Protein AF-A0A3P7PWC6-F1 (afdb_monomer_lite)

Structure (mmCIF, N/CA/C/O backbone):
data_AF-A0A3P7PWC6-F1
#
_entry.id   AF-A0A3P7PWC6-F1
#
loop_
_atom_site.group_PDB
_atom_site.id
_atom_site.type_symbol
_atom_site.label_atom_id
_atom_site.label_alt_id
_atom_site.label_comp_id
_atom_site.label_asym_id
_atom_site.label_entity_id
_atom_site.label_seq_id
_atom_site.pdbx_PDB_ins_code
_atom_site.Cartn_x
_atom_site.Cartn_y
_atom_site.Cartn_z
_atom_site.occupancy
_atom_site.B_iso_or_equiv
_atom_site.auth_seq_id
_atom_site.auth_comp_id
_atom_site.auth_asym_id
_atom_site.auth_atom_id
_atom_site.pdbx_PDB_model_num
ATOM 1 N N . MET A 1 1 ? -21.291 -8.156 -34.860 1.00 38.66 1 MET A N 1
ATOM 2 C CA . MET A 1 1 ? -20.094 -7.471 -34.325 1.00 38.66 1 MET A CA 1
ATOM 3 C C . MET A 1 1 ? -20.276 -7.331 -32.818 1.00 38.66 1 MET A C 1
ATOM 5 O O . MET A 1 1 ? -21.020 -6.460 -32.395 1.00 38.66 1 MET A O 1
ATOM 9 N N . GLY A 1 2 ? -19.742 -8.260 -32.019 1.00 39.84 2 GLY A N 1
ATOM 10 C CA . GLY A 1 2 ? -19.948 -8.272 -30.563 1.00 39.84 2 GLY A CA 1
ATOM 11 C C . GLY A 1 2 ? -18.970 -7.339 -29.850 1.00 39.84 2 GLY A C 1
ATOM 12 O O . GLY A 1 2 ? -17.762 -7.464 -30.039 1.00 39.84 2 GLY A O 1
ATOM 13 N N . GLN A 1 3 ? -19.484 -6.404 -29.050 1.00 43.25 3 GLN A N 1
ATOM 14 C CA . GLN A 1 3 ? -18.682 -5.591 -28.136 1.00 43.25 3 GLN A CA 1
ATOM 15 C C . GLN A 1 3 ? -18.112 -6.491 -27.033 1.00 43.25 3 GLN A C 1
ATOM 17 O O . GLN A 1 3 ? -18.851 -7.035 -26.215 1.00 43.25 3 GLN A O 1
ATOM 22 N N . LEU A 1 4 ? -16.787 -6.639 -27.008 1.00 47.72 4 LEU A N 1
ATOM 23 C CA . LEU A 1 4 ? -16.071 -7.187 -25.861 1.00 47.72 4 LEU A CA 1
ATOM 24 C C . LEU A 1 4 ? -16.224 -6.197 -24.702 1.00 47.72 4 LEU A C 1
ATOM 26 O O . LEU A 1 4 ? -15.576 -5.151 -24.668 1.00 47.72 4 LEU A O 1
ATOM 30 N N . GLY A 1 5 ? -17.118 -6.516 -23.768 1.00 44.94 5 GLY A N 1
ATOM 31 C CA . GLY A 1 5 ? -17.190 -5.838 -22.485 1.00 44.94 5 GLY A CA 1
ATOM 32 C C . GLY A 1 5 ? -15.901 -6.115 -21.725 1.00 44.94 5 GLY A C 1
ATOM 33 O O . GLY A 1 5 ? -15.735 -7.192 -21.158 1.00 44.94 5 GLY A O 1
ATOM 34 N N . PHE A 1 6 ? -14.976 -5.156 -21.711 1.00 42.66 6 PHE A N 1
ATOM 35 C CA . PHE A 1 6 ? -13.916 -5.154 -20.715 1.00 42.66 6 PHE A CA 1
ATOM 36 C C . PHE A 1 6 ? -14.608 -5.014 -19.366 1.00 42.66 6 PHE A C 1
ATOM 38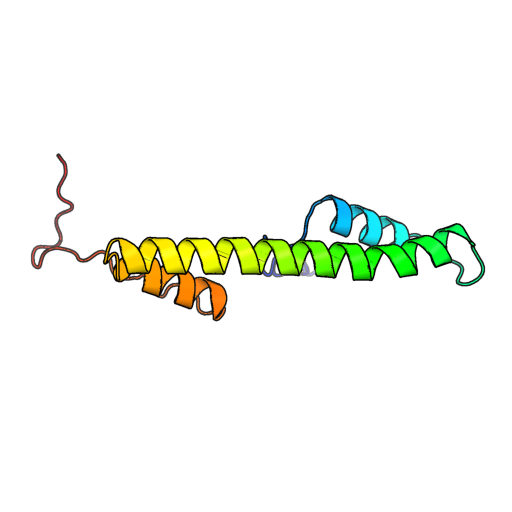 O O . PHE A 1 6 ? -15.005 -3.918 -18.973 1.00 42.66 6 PHE A O 1
ATOM 45 N N . THR A 1 7 ? -14.812 -6.132 -18.673 1.00 42.88 7 THR A N 1
ATOM 46 C CA . THR A 1 7 ? -15.201 -6.111 -17.271 1.00 42.88 7 THR A CA 1
ATOM 47 C C . THR A 1 7 ? -14.119 -5.321 -16.556 1.00 42.88 7 THR A C 1
ATOM 49 O O 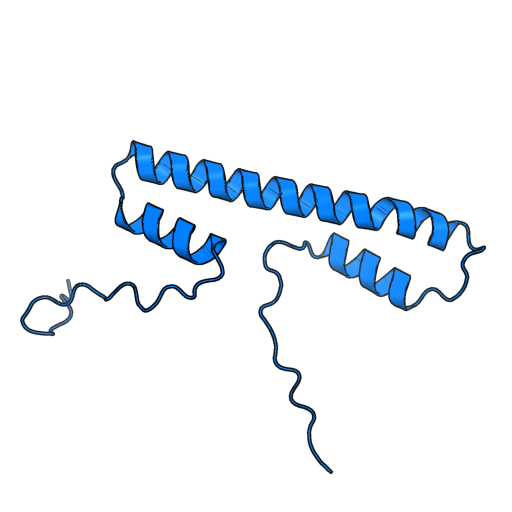. THR A 1 7 ? -13.004 -5.811 -16.371 1.00 42.88 7 THR A O 1
ATOM 52 N N . GLN A 1 8 ? -14.432 -4.067 -16.236 1.00 43.50 8 GLN A N 1
ATOM 53 C CA . GLN A 1 8 ? -13.608 -3.150 -15.471 1.00 43.50 8 GLN A CA 1
ATOM 54 C C . GLN A 1 8 ? -13.550 -3.692 -14.044 1.00 43.50 8 GLN A C 1
ATOM 56 O O . GLN A 1 8 ? -14.202 -3.188 -13.133 1.00 43.50 8 GLN A O 1
ATOM 61 N N . TRP A 1 9 ? -12.808 -4.785 -13.859 1.00 41.41 9 TRP A N 1
ATOM 62 C CA . TRP A 1 9 ? -12.369 -5.231 -12.553 1.00 41.41 9 TRP A CA 1
ATOM 63 C C . TRP A 1 9 ? -11.580 -4.067 -11.992 1.00 41.41 9 TRP A C 1
ATOM 65 O O . TRP A 1 9 ? -10.495 -3.769 -12.484 1.00 41.41 9 TRP A O 1
ATOM 75 N N . ARG A 1 10 ? -12.260 -3.341 -11.095 1.00 53.44 10 ARG A N 1
ATOM 76 C CA . ARG A 1 10 ? -11.783 -2.315 -10.173 1.00 53.44 10 ARG A CA 1
ATOM 77 C C . ARG A 1 10 ? -10.365 -1.880 -10.495 1.00 53.44 10 ARG A C 1
ATOM 79 O O . ARG A 1 10 ? -9.429 -2.649 -10.280 1.00 53.44 10 ARG A O 1
ATOM 86 N N . ARG A 1 11 ? -10.207 -0.638 -10.969 1.00 49.88 11 ARG A N 1
ATOM 87 C CA . ARG A 1 11 ? -8.899 0.027 -10.924 1.00 49.88 11 ARG A CA 1
ATOM 88 C C . ARG A 1 11 ? -8.255 -0.357 -9.594 1.00 49.88 11 ARG A C 1
ATOM 90 O O . ARG A 1 11 ? -8.898 -0.252 -8.555 1.00 49.88 11 ARG A O 1
ATOM 97 N N . ASN A 1 12 ? -7.069 -0.952 -9.653 1.00 59.94 12 ASN A N 1
ATOM 98 C CA . ASN A 1 12 ? -6.341 -1.298 -8.447 1.00 59.94 12 ASN A CA 1
ATOM 99 C C . ASN A 1 12 ? -6.030 0.030 -7.756 1.00 59.94 12 ASN A C 1
ATOM 101 O O . ASN A 1 12 ? -5.056 0.680 -8.120 1.00 59.94 12 ASN A O 1
ATOM 105 N N . ASP A 1 13 ? -6.881 0.445 -6.816 1.00 69.81 13 ASP A N 1
ATOM 106 C CA . ASP A 1 13 ? -6.817 1.763 -6.164 1.00 69.81 13 ASP A CA 1
ATOM 107 C C . ASP A 1 13 ? -5.501 1.969 -5.395 1.00 69.81 13 ASP A C 1
ATOM 109 O O . ASP A 1 13 ? -5.170 3.077 -4.988 1.00 69.81 13 ASP A O 1
ATOM 113 N N . TRP A 1 14 ? -4.736 0.892 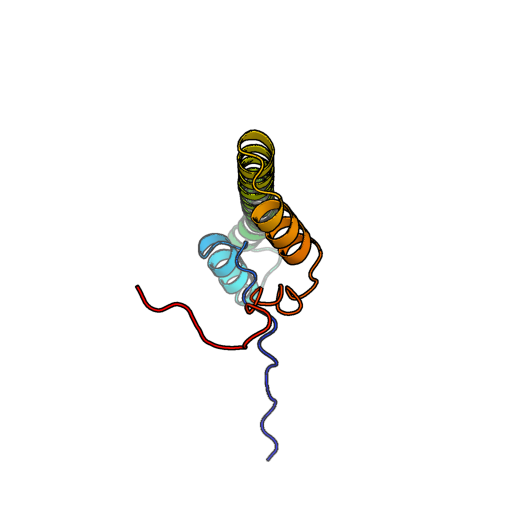-5.210 1.00 83.56 14 TRP A N 1
ATOM 114 C CA . TRP A 1 14 ? -3.430 0.891 -4.572 1.00 83.56 14 TRP A CA 1
ATOM 115 C C . TRP A 1 14 ? -2.255 1.095 -5.542 1.00 83.56 14 TRP A C 1
ATOM 117 O O . TRP A 1 14 ? -1.172 1.436 -5.082 1.00 83.56 14 TRP A O 1
ATOM 127 N N . ILE A 1 15 ? -2.432 0.909 -6.859 1.00 88.31 15 ILE A N 1
ATOM 128 C CA . ILE A 1 15 ? -1.362 1.124 -7.848 1.00 88.31 15 ILE A CA 1
ATOM 129 C C . ILE A 1 15 ? -1.335 2.601 -8.240 1.00 88.31 15 ILE A C 1
ATOM 131 O O . ILE A 1 15 ? -2.311 3.142 -8.764 1.00 88.31 15 ILE A O 1
ATOM 135 N N . SER A 1 16 ? -0.191 3.252 -8.045 1.00 89.00 16 SER A N 1
ATOM 136 C CA . SER A 1 16 ? -0.029 4.667 -8.364 1.00 89.00 16 SER A CA 1
ATOM 137 C C . SER A 1 16 ? 0.003 4.932 -9.873 1.00 89.00 16 SER A C 1
ATOM 139 O O . SER A 1 16 ? 0.390 4.088 -10.690 1.00 89.00 16 SER A O 1
ATOM 141 N N . GLY A 1 17 ? -0.328 6.169 -10.261 1.00 89.19 17 GLY A N 1
ATOM 142 C CA . GLY A 1 17 ? -0.214 6.624 -11.652 1.00 89.19 17 GLY 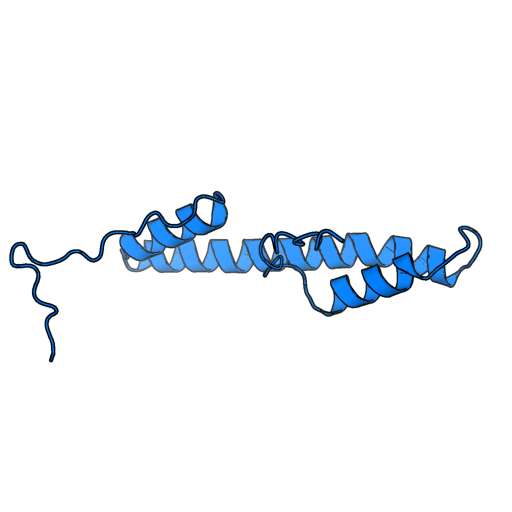A CA 1
ATOM 143 C C . GLY A 1 17 ? 1.202 6.464 -12.221 1.00 89.19 17 GLY A C 1
ATOM 144 O O . GLY A 1 17 ? 1.360 6.142 -13.396 1.00 89.19 17 GLY A O 1
ATOM 145 N N . ARG A 1 18 ? 2.230 6.588 -11.371 1.00 89.94 18 ARG A N 1
ATOM 146 C CA . ARG A 1 18 ? 3.634 6.369 -11.740 1.00 89.94 18 ARG A CA 1
ATOM 147 C C . ARG A 1 18 ? 3.892 4.920 -12.150 1.00 89.94 18 ARG A C 1
ATOM 149 O O . ARG A 1 18 ? 4.471 4.679 -13.207 1.00 89.94 18 ARG A O 1
ATOM 156 N N . THR A 1 19 ? 3.441 3.954 -11.351 1.00 90.00 19 THR A N 1
ATOM 157 C CA . THR A 1 19 ? 3.575 2.524 -11.670 1.00 90.00 19 THR A CA 1
ATOM 158 C C . THR A 1 19 ? 2.816 2.164 -12.950 1.00 90.00 19 THR A C 1
ATOM 160 O O . THR A 1 19 ? 3.323 1.398 -13.776 1.00 90.00 19 THR A O 1
ATOM 163 N N . LEU A 1 20 ? 1.639 2.762 -13.168 1.00 89.31 20 LEU A N 1
ATOM 164 C CA . LEU A 1 20 ? 0.869 2.599 -14.406 1.00 89.31 20 LEU A CA 1
ATOM 165 C C . LEU A 1 20 ? 1.604 3.171 -15.625 1.00 89.31 20 LEU A C 1
ATOM 167 O O . LEU A 1 20 ? 1.664 2.515 -16.664 1.00 89.31 20 LEU A O 1
ATOM 171 N N . GLN A 1 21 ? 2.209 4.353 -15.495 1.00 89.38 21 GLN A N 1
ATOM 172 C CA . GLN A 1 21 ? 2.992 4.983 -16.558 1.00 89.38 21 GLN A CA 1
ATOM 173 C C . GLN A 1 21 ? 4.207 4.130 -16.947 1.00 89.38 21 GLN A C 1
ATOM 175 O O . GLN A 1 21 ? 4.392 3.844 -18.129 1.00 89.38 21 GLN A O 1
ATOM 180 N N . LEU A 1 22 ? 4.976 3.648 -15.964 1.00 87.56 22 LEU A N 1
ATOM 181 C CA . LEU A 1 22 ? 6.121 2.757 -16.197 1.00 87.56 22 LEU A CA 1
ATOM 182 C C . LEU A 1 22 ? 5.696 1.448 -16.886 1.00 87.56 22 LEU A C 1
ATOM 184 O O . LEU A 1 22 ? 6.375 0.952 -17.791 1.00 87.56 22 LEU A O 1
ATOM 188 N N . SER A 1 23 ? 4.547 0.897 -16.482 1.00 84.56 23 SER A N 1
ATOM 189 C CA . SER A 1 23 ? 3.970 -0.310 -17.084 1.00 84.56 23 SER A CA 1
ATOM 190 C C . SER A 1 23 ? 3.557 -0.081 -18.541 1.00 84.56 23 SER A C 1
ATOM 192 O O . SER A 1 23 ? 3.850 -0.912 -19.402 1.00 84.56 23 SER A O 1
ATOM 194 N N . ALA A 1 24 ? 2.933 1.062 -18.841 1.00 84.75 24 ALA A N 1
ATOM 195 C CA . ALA A 1 24 ? 2.544 1.435 -20.199 1.00 84.75 24 ALA A CA 1
ATOM 196 C C . ALA A 1 24 ? 3.761 1.672 -21.109 1.00 84.75 24 ALA A C 1
ATOM 198 O O . ALA A 1 24 ? 3.750 1.264 -22.270 1.00 84.75 24 ALA A O 1
ATOM 199 N N . GLU A 1 25 ? 4.823 2.286 -20.587 1.00 81.88 25 GLU A N 1
ATOM 200 C CA . GLU A 1 25 ? 6.083 2.494 -21.309 1.00 81.88 25 GLU A CA 1
ATOM 201 C C . GLU A 1 25 ? 6.760 1.158 -21.653 1.00 81.88 25 GLU A C 1
ATOM 203 O O . GLU A 1 25 ? 7.175 0.928 -22.789 1.00 81.88 25 GLU A O 1
ATOM 208 N N . THR A 1 26 ? 6.756 0.211 -20.714 1.00 70.38 26 THR A N 1
ATOM 209 C CA . THR A 1 26 ? 7.283 -1.143 -20.940 1.00 70.38 26 THR A CA 1
ATOM 210 C C . THR A 1 26 ? 6.450 -1.940 -21.939 1.00 70.38 26 THR A C 1
ATOM 212 O O . THR A 1 26 ? 7.021 -2.641 -22.769 1.00 70.38 26 THR A O 1
ATOM 215 N N . ALA A 1 27 ? 5.119 -1.817 -21.913 1.00 76.19 27 ALA A N 1
ATOM 216 C CA . ALA A 1 27 ? 4.245 -2.464 -22.895 1.00 76.19 27 ALA A CA 1
ATOM 217 C C . ALA A 1 27 ? 4.510 -1.980 -24.335 1.00 76.19 27 ALA A C 1
ATOM 219 O O . ALA A 1 27 ? 4.224 -2.697 -25.293 1.00 76.19 27 ALA A O 1
ATOM 220 N N . ARG A 1 28 ? 5.076 -0.775 -24.490 1.00 71.19 28 ARG A N 1
ATOM 221 C CA . ARG A 1 28 ? 5.466 -0.191 -25.783 1.00 71.19 28 ARG A CA 1
ATOM 222 C C . ARG A 1 28 ? 6.903 -0.542 -26.195 1.00 71.19 28 ARG A C 1
ATOM 224 O O . ARG A 1 28 ? 7.216 -0.485 -27.383 1.00 71.19 28 ARG A O 1
ATOM 231 N N . GLY A 1 29 ? 7.766 -0.915 -25.249 1.00 65.94 29 GLY A N 1
ATOM 232 C CA . GLY A 1 29 ? 9.171 -1.253 -25.489 1.00 65.94 29 GLY A CA 1
ATOM 233 C C . GLY A 1 29 ? 9.356 -2.627 -26.145 1.00 65.94 29 GLY A C 1
ATOM 234 O O . GLY A 1 29 ? 8.869 -3.638 -25.644 1.00 65.94 29 GLY A O 1
ATOM 235 N N . ARG A 1 30 ? 10.087 -2.682 -27.268 1.00 63.31 30 ARG A N 1
ATOM 236 C CA . ARG A 1 30 ? 10.204 -3.890 -28.114 1.00 63.31 30 ARG A CA 1
ATOM 237 C C . ARG A 1 30 ? 11.492 -4.709 -27.939 1.00 63.31 30 ARG A C 1
ATOM 239 O O . ARG A 1 30 ? 11.558 -5.809 -28.479 1.00 63.31 30 ARG A O 1
ATOM 246 N N . SER A 1 31 ? 12.506 -4.243 -27.196 1.00 68.12 31 SER A N 1
ATOM 247 C CA . SER A 1 31 ? 13.815 -4.924 -27.135 1.00 68.12 31 SER A CA 1
ATOM 248 C C . SER A 1 31 ? 14.337 -5.173 -25.719 1.00 68.12 31 SER A C 1
ATOM 250 O O . SER A 1 31 ? 14.527 -4.253 -24.929 1.00 68.12 31 SER A O 1
ATOM 252 N N . ARG A 1 32 ? 14.686 -6.435 -25.427 1.00 65.19 32 ARG A N 1
ATOM 253 C CA . ARG A 1 32 ? 15.363 -6.856 -24.181 1.00 65.19 32 ARG A CA 1
ATOM 254 C C . ARG A 1 32 ? 16.802 -6.326 -24.058 1.00 65.19 32 ARG A C 1
ATOM 256 O O . ARG A 1 32 ? 17.391 -6.387 -22.974 1.00 65.19 32 ARG A O 1
ATOM 263 N N . HIS A 1 33 ? 17.379 -5.848 -25.160 1.00 71.19 33 HIS A N 1
ATOM 264 C CA . HIS A 1 33 ? 18.757 -5.358 -25.218 1.00 71.19 33 HIS A CA 1
ATOM 265 C C . HIS A 1 33 ? 18.871 -3.845 -25.023 1.00 71.19 33 HIS A C 1
ATOM 267 O O . HIS A 1 33 ? 19.977 -3.353 -24.833 1.00 71.19 33 HIS A O 1
ATOM 273 N N . ASP A 1 34 ? 17.749 -3.126 -24.991 1.00 82.12 34 ASP A N 1
ATOM 274 C CA . ASP A 1 34 ? 17.736 -1.693 -24.722 1.00 82.12 34 ASP A CA 1
ATOM 275 C C . ASP A 1 34 ? 18.036 -1.412 -23.237 1.00 82.12 34 ASP A C 1
ATOM 277 O O . ASP A 1 34 ? 17.436 -2.003 -22.330 1.00 82.12 34 ASP A O 1
ATOM 281 N N . ALA A 1 35 ? 18.990 -0.516 -22.978 1.00 83.94 35 ALA A N 1
ATOM 282 C CA . ALA A 1 35 ? 19.356 -0.093 -21.632 1.00 83.94 35 ALA A CA 1
ATOM 283 C C . ALA A 1 35 ? 18.175 0.555 -20.890 1.00 83.94 35 ALA A C 1
ATOM 285 O O . ALA A 1 35 ? 17.997 0.293 -19.697 1.00 83.94 35 ALA A O 1
ATOM 286 N N . SER A 1 36 ? 17.332 1.315 -21.595 1.00 82.06 36 SER A N 1
ATOM 287 C CA . SER A 1 36 ? 16.119 1.925 -21.039 1.00 82.06 36 SER A CA 1
ATOM 288 C C . SER A 1 36 ? 15.123 0.851 -20.594 1.00 82.06 36 SER A C 1
ATOM 290 O O . SER A 1 36 ? 14.668 0.842 -19.452 1.00 82.06 36 SER A O 1
ATOM 292 N N . PHE A 1 37 ? 14.892 -0.164 -21.430 1.00 82.31 37 PHE A N 1
ATOM 293 C CA . PHE A 1 37 ? 14.017 -1.290 -21.108 1.00 82.31 37 PHE A CA 1
ATOM 294 C C . PHE A 1 37 ? 14.541 -2.110 -19.919 1.00 82.31 37 PHE A C 1
ATOM 296 O O . PHE A 1 37 ? 13.775 -2.554 -19.058 1.00 82.31 37 PHE A O 1
ATOM 303 N N . ARG A 1 38 ? 15.867 -2.284 -19.823 1.00 84.44 38 ARG A N 1
ATOM 304 C CA . ARG A 1 38 ? 16.511 -2.927 -18.665 1.00 84.44 38 ARG A CA 1
ATOM 305 C C . ARG A 1 38 ? 16.330 -2.120 -17.381 1.00 84.44 38 ARG A C 1
ATOM 307 O O . ARG A 1 38 ? 16.135 -2.722 -16.325 1.00 84.44 38 ARG A O 1
ATOM 314 N N . GLN A 1 39 ? 16.397 -0.791 -17.447 1.00 87.81 39 GLN A N 1
ATOM 315 C CA . GLN A 1 39 ? 16.136 0.083 -16.301 1.00 87.81 39 GLN A CA 1
ATOM 316 C C . GLN A 1 39 ? 14.661 0.030 -15.888 1.00 87.81 39 GLN A C 1
ATOM 318 O O . GLN A 1 39 ? 14.375 -0.205 -14.714 1.00 87.81 39 GLN A O 1
ATOM 323 N N . LEU A 1 40 ? 13.729 0.124 -16.841 1.00 86.56 40 LEU A N 1
ATOM 324 C CA . LEU A 1 40 ? 12.288 0.011 -16.590 1.00 86.56 40 LEU A CA 1
ATOM 325 C C . LEU A 1 40 ? 11.924 -1.318 -15.913 1.00 86.56 40 LEU A C 1
ATOM 327 O O . LEU A 1 40 ? 11.227 -1.323 -14.896 1.00 86.56 40 LEU A O 1
ATOM 331 N N . ARG A 1 41 ? 12.492 -2.443 -16.373 1.00 84.75 41 ARG A N 1
ATOM 332 C CA . ARG A 1 41 ? 12.322 -3.758 -15.723 1.00 84.75 41 ARG A CA 1
ATOM 333 C C . ARG A 1 41 ? 12.790 -3.803 -14.269 1.00 84.75 41 ARG A C 1
ATOM 335 O O . ARG A 1 41 ? 12.269 -4.607 -13.502 1.00 84.75 41 ARG A O 1
ATOM 342 N N . LYS A 1 42 ? 13.768 -2.982 -13.880 1.00 89.19 42 LYS A N 1
ATOM 343 C CA . LYS A 1 42 ? 14.230 -2.878 -12.485 1.00 89.19 42 LYS A CA 1
ATOM 344 C C . LYS A 1 42 ? 13.360 -1.932 -11.659 1.00 89.19 42 LYS A C 1
ATOM 346 O O . LYS A 1 42 ? 13.263 -2.117 -10.449 1.00 89.19 42 LYS A O 1
ATOM 351 N N . LEU A 1 43 ? 12.771 -0.916 -12.288 1.00 90.62 43 LEU A N 1
ATOM 352 C CA . LEU A 1 43 ? 11.986 0.121 -11.618 1.00 90.62 43 LEU A CA 1
ATOM 353 C C . LEU A 1 43 ? 10.547 -0.314 -11.337 1.00 90.62 43 LEU A C 1
ATOM 355 O O . LEU A 1 43 ? 10.045 -0.025 -10.257 1.00 90.62 43 LEU A O 1
ATOM 359 N N . ILE A 1 44 ? 9.903 -1.047 -12.249 1.00 89.88 44 ILE A N 1
ATOM 360 C CA . ILE A 1 44 ? 8.499 -1.460 -12.078 1.00 89.88 44 ILE A CA 1
ATOM 361 C C . ILE A 1 44 ? 8.297 -2.309 -10.819 1.00 89.88 44 ILE A C 1
ATOM 363 O O . ILE A 1 44 ? 7.457 -1.935 -10.004 1.00 89.88 44 ILE A O 1
ATOM 367 N N . PRO A 1 45 ? 9.066 -3.391 -10.574 1.00 91.75 45 PRO A N 1
ATOM 368 C CA . PRO A 1 45 ? 8.866 -4.192 -9.371 1.00 91.75 45 PRO A CA 1
ATOM 369 C C . PRO A 1 45 ? 9.120 -3.401 -8.086 1.00 91.75 45 PRO A C 1
ATOM 371 O O . PRO A 1 45 ? 8.497 -3.688 -7.072 1.00 91.75 45 PRO A O 1
ATOM 374 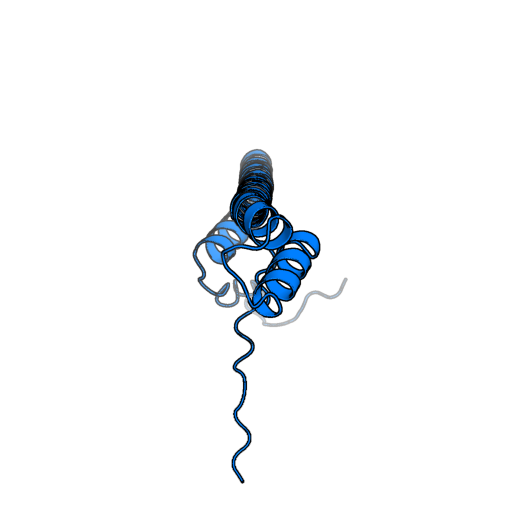N N . LYS A 1 46 ? 10.014 -2.402 -8.117 1.00 94.38 46 LYS A N 1
ATOM 375 C CA . LYS A 1 46 ? 10.239 -1.506 -6.974 1.00 94.38 46 LYS A CA 1
ATOM 376 C C . LYS A 1 46 ? 9.021 -0.618 -6.734 1.00 94.38 46 LYS A C 1
ATOM 378 O O . LYS A 1 46 ? 8.469 -0.653 -5.648 1.00 94.38 46 LYS A O 1
ATOM 383 N N . SER A 1 47 ? 8.543 0.059 -7.776 1.00 92.50 47 SER A N 1
ATOM 384 C CA . SER A 1 47 ? 7.372 0.939 -7.701 1.00 92.50 47 SER A CA 1
ATOM 385 C C . SER A 1 47 ? 6.116 0.193 -7.233 1.00 92.50 47 SER A C 1
ATOM 387 O O . SER A 1 47 ? 5.393 0.680 -6.376 1.00 92.50 47 SER A O 1
ATOM 389 N N . VAL A 1 48 ? 5.896 -1.034 -7.723 1.00 92.88 48 VAL A N 1
ATOM 390 C CA . VAL A 1 48 ? 4.792 -1.900 -7.270 1.00 92.88 48 VAL A CA 1
ATOM 391 C C . VAL A 1 48 ? 4.929 -2.258 -5.786 1.00 92.88 48 VAL A C 1
ATOM 393 O O . VAL A 1 48 ? 3.936 -2.260 -5.065 1.00 92.88 48 VAL A O 1
ATOM 396 N N . ARG A 1 49 ? 6.142 -2.566 -5.312 1.00 94.19 49 ARG A N 1
ATOM 397 C CA . ARG A 1 49 ? 6.389 -2.879 -3.895 1.00 94.19 49 ARG A CA 1
ATOM 398 C C . ARG A 1 49 ? 6.193 -1.660 -3.000 1.00 94.19 49 ARG A C 1
ATOM 400 O O . ARG A 1 49 ? 5.609 -1.809 -1.932 1.00 94.19 49 ARG A O 1
ATOM 407 N N . ASP A 1 50 ? 6.634 -0.487 -3.444 1.00 94.81 50 ASP A N 1
ATOM 408 C CA . ASP A 1 50 ? 6.455 0.774 -2.720 1.00 94.81 50 ASP A CA 1
ATOM 409 C C . ASP A 1 50 ? 4.960 1.113 -2.590 1.00 94.81 50 ASP A C 1
ATOM 411 O O . ASP A 1 50 ? 4.474 1.396 -1.493 1.00 94.81 50 ASP A O 1
ATOM 415 N N . ASP A 1 51 ? 4.209 0.995 -3.690 1.00 92.44 51 ASP A N 1
ATOM 416 C CA . ASP A 1 51 ? 2.754 1.176 -3.726 1.00 92.44 51 ASP A CA 1
ATOM 417 C C . ASP A 1 51 ? 2.038 0.188 -2.785 1.00 92.44 51 ASP A C 1
ATOM 419 O O . ASP A 1 51 ? 1.171 0.571 -1.996 1.00 92.44 51 ASP A O 1
ATOM 423 N N . GLN A 1 52 ? 2.440 -1.087 -2.816 1.00 91.69 52 GLN A N 1
ATOM 424 C CA . GLN A 1 52 ? 1.890 -2.124 -1.947 1.00 91.69 52 GLN A CA 1
ATOM 425 C C . GLN A 1 52 ? 2.178 -1.837 -0.467 1.00 91.69 52 GLN A C 1
ATOM 427 O O . GLN A 1 52 ? 1.280 -1.948 0.369 1.00 91.69 52 GLN A O 1
ATOM 432 N N . GLN A 1 53 ? 3.418 -1.473 -0.133 1.00 93.88 53 GLN A N 1
ATOM 433 C CA . GLN A 1 53 ? 3.823 -1.165 1.237 1.00 93.88 53 GLN A CA 1
ATOM 434 C C . GLN A 1 53 ? 3.045 0.032 1.781 1.00 93.88 53 GLN A C 1
ATOM 436 O O . GLN A 1 53 ? 2.528 -0.034 2.896 1.00 93.88 53 GLN A O 1
ATOM 441 N N . LYS A 1 54 ? 2.914 1.095 0.982 1.00 94.12 54 LYS A N 1
ATOM 442 C CA . LYS A 1 54 ? 2.138 2.279 1.350 1.00 94.12 54 LYS A CA 1
ATOM 443 C C . LYS A 1 54 ? 0.678 1.925 1.632 1.00 94.12 54 LYS A C 1
ATOM 445 O O . LYS A 1 54 ? 0.148 2.290 2.677 1.00 94.12 54 LYS A O 1
ATOM 450 N N . TYR A 1 55 ? 0.050 1.170 0.738 1.00 91.69 55 TYR A N 1
ATOM 451 C CA . TYR A 1 55 ? -1.343 0.760 0.890 1.00 91.69 55 TYR A CA 1
ATOM 452 C C . TYR A 1 55 ? -1.587 -0.076 2.154 1.00 91.69 55 TYR A C 1
ATOM 454 O O . TYR A 1 55 ? -2.565 0.152 2.869 1.00 91.69 55 TYR A O 1
ATOM 462 N N . TRP A 1 56 ? -0.704 -1.035 2.453 1.00 92.12 56 TRP A N 1
ATOM 463 C CA . TRP A 1 56 ? -0.823 -1.842 3.670 1.00 92.12 56 TRP A CA 1
ATOM 464 C C . TRP A 1 56 ? -0.574 -1.036 4.935 1.00 92.12 56 TRP A C 1
ATOM 466 O O . TRP A 1 56 ? -1.285 -1.235 5.917 1.00 92.12 56 TRP A O 1
ATOM 476 N N . TYR A 1 57 ? 0.387 -0.113 4.900 1.00 95.50 57 TYR A N 1
ATOM 477 C CA . TYR A 1 57 ? 0.651 0.795 6.007 1.00 95.50 57 TYR A CA 1
ATOM 478 C C . TYR A 1 57 ? -0.582 1.649 6.328 1.00 95.50 57 TYR A C 1
ATOM 480 O O . TYR A 1 57 ? -1.075 1.614 7.451 1.00 95.50 57 TYR A O 1
ATOM 488 N N . GLU A 1 58 ? -1.152 2.325 5.327 1.00 92.94 58 GLU A N 1
ATOM 489 C CA . GLU A 1 58 ? -2.352 3.154 5.500 1.00 92.94 58 GLU A CA 1
ATOM 490 C C . GLU A 1 58 ? -3.546 2.343 6.032 1.00 92.94 58 GLU A C 1
ATOM 492 O O . GLU A 1 58 ? -4.286 2.806 6.906 1.00 92.94 58 GLU A O 1
ATOM 497 N N . ARG A 1 59 ? -3.721 1.103 5.556 1.00 90.62 59 ARG A N 1
ATOM 498 C CA . ARG A 1 59 ? -4.759 0.194 6.063 1.00 90.62 59 ARG A CA 1
ATOM 499 C C . ARG A 1 59 ? -4.531 -0.217 7.510 1.00 90.62 59 ARG A C 1
ATOM 501 O O . ARG A 1 59 ? -5.478 -0.148 8.288 1.00 90.62 59 ARG A O 1
ATOM 508 N N . ALA A 1 60 ? -3.310 -0.601 7.874 1.00 94.06 60 ALA A N 1
ATOM 509 C CA . ALA A 1 60 ? -2.973 -0.983 9.241 1.00 94.06 60 ALA A CA 1
ATOM 510 C C . ALA A 1 60 ? -3.201 0.184 10.212 1.00 94.06 60 ALA A C 1
ATOM 512 O O . ALA A 1 60 ? -3.893 0.014 11.213 1.00 94.06 60 ALA A O 1
ATOM 513 N N . THR A 1 61 ? -2.732 1.386 9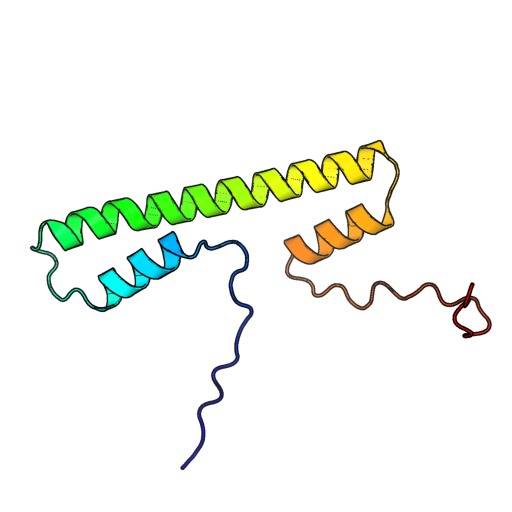.863 1.00 96.69 61 THR A N 1
ATOM 514 C CA . THR A 1 61 ? -2.961 2.597 10.662 1.00 96.69 61 THR A CA 1
ATOM 515 C C . THR A 1 61 ? -4.451 2.896 10.822 1.00 96.69 61 THR A C 1
ATOM 517 O O . THR A 1 61 ? -4.903 3.229 11.915 1.00 96.69 61 THR A O 1
ATOM 520 N N . SER A 1 62 ? -5.255 2.743 9.764 1.00 93.69 62 SER A N 1
ATOM 521 C CA . SER A 1 62 ? -6.701 2.971 9.861 1.00 93.69 62 SER A CA 1
ATOM 522 C C . SER A 1 62 ? -7.409 1.934 10.745 1.00 93.69 62 SER A C 1
ATOM 524 O O . SER A 1 62 ? -8.324 2.289 11.492 1.00 93.69 62 SER A O 1
ATOM 526 N N . MET A 1 63 ? -6.982 0.667 10.692 1.00 94.19 63 MET A N 1
ATOM 527 C CA . MET A 1 63 ? -7.492 -0.399 11.565 1.00 94.19 63 MET A CA 1
ATOM 528 C C . MET A 1 63 ? -7.140 -0.134 13.029 1.00 94.19 63 MET A C 1
ATOM 530 O O . MET A 1 63 ? -8.014 -0.230 13.888 1.00 94.19 63 MET A O 1
ATOM 534 N N . GLU A 1 64 ? -5.894 0.251 13.303 1.00 96.75 64 GLU A N 1
ATOM 535 C CA . GLU A 1 64 ? -5.424 0.615 14.641 1.00 96.75 64 GLU A CA 1
ATOM 536 C C . GLU A 1 64 ? -6.226 1.792 15.207 1.00 96.75 64 GLU A C 1
ATOM 538 O O . GLU A 1 64 ? -6.772 1.702 16.304 1.00 96.75 64 GLU A O 1
ATOM 543 N N . GLN A 1 65 ? -6.398 2.862 14.426 1.00 96.88 65 GLN A N 1
ATOM 544 C CA . GLN A 1 65 ? -7.212 4.012 14.823 1.00 96.88 65 GLN A CA 1
ATOM 545 C C . GLN A 1 65 ? -8.658 3.616 15.133 1.00 96.88 65 GLN A C 1
ATOM 547 O O . GLN A 1 65 ? -9.196 4.034 16.155 1.00 96.88 65 GLN A O 1
ATOM 552 N N . ALA A 1 66 ? -9.290 2.811 14.271 1.00 94.75 66 ALA A N 1
ATOM 553 C CA . ALA A 1 66 ? -10.656 2.340 14.489 1.00 94.75 66 ALA A CA 1
ATOM 554 C C . ALA A 1 66 ? -10.772 1.492 15.764 1.00 94.75 66 ALA A C 1
ATOM 556 O O . ALA A 1 66 ? -11.745 1.643 16.502 1.00 94.75 66 ALA A O 1
ATOM 557 N N . SER A 1 67 ? -9.776 0.647 16.039 1.00 94.56 67 SER A N 1
ATOM 558 C CA . SER A 1 67 ? -9.706 -0.160 17.259 1.00 94.56 67 SER A CA 1
ATOM 559 C C . SER A 1 67 ? -9.551 0.711 18.506 1.00 94.56 67 SER A C 1
ATOM 561 O O . SER A 1 67 ? -10.307 0.550 19.460 1.00 94.56 67 SER A O 1
ATOM 563 N N . ASN A 1 68 ? -8.627 1.675 18.483 1.00 96.81 68 ASN A N 1
ATOM 564 C CA . ASN A 1 68 ? -8.324 2.538 19.627 1.00 96.81 68 ASN A CA 1
ATOM 565 C C . ASN A 1 68 ? -9.518 3.402 20.055 1.00 96.81 68 ASN A C 1
ATOM 567 O O . ASN A 1 68 ? -9.687 3.667 21.240 1.00 96.81 68 ASN A O 1
ATOM 571 N N . VAL A 1 69 ? -10.364 3.818 19.108 1.00 96.12 69 VAL A N 1
ATOM 572 C CA . VAL A 1 69 ? -11.586 4.593 19.399 1.00 96.12 69 VAL A CA 1
ATOM 573 C C . VAL A 1 69 ? -12.832 3.717 19.589 1.00 96.12 69 VAL A C 1
ATOM 575 O O . VAL A 1 69 ? -13.938 4.243 19.693 1.00 96.12 69 VAL A O 1
ATOM 578 N N . GLY A 1 70 ? -12.691 2.386 19.583 1.00 95.38 70 GLY A N 1
ATOM 579 C CA . GLY A 1 70 ? -13.806 1.448 19.754 1.00 95.38 70 GLY A CA 1
ATOM 580 C C . GLY A 1 70 ? -14.796 1.398 18.581 1.00 95.38 70 GLY A C 1
ATOM 581 O O . GLY A 1 70 ? -15.908 0.891 18.727 1.00 95.38 70 GLY A O 1
ATOM 582 N N . ASN A 1 71 ? -14.429 1.900 17.397 1.00 95.50 71 ASN A N 1
ATOM 583 C CA . ASN A 1 71 ? -15.304 1.911 16.223 1.00 95.50 71 ASN A CA 1
ATOM 584 C C . ASN A 1 71 ? -15.275 0.559 15.492 1.00 95.50 71 ASN A C 1
ATOM 586 O O . ASN A 1 71 ? -14.670 0.400 14.425 1.00 95.50 71 ASN A O 1
ATOM 590 N N . ALA A 1 72 ? -15.983 -0.415 16.066 1.00 91.25 72 ALA A N 1
ATOM 591 C CA . ALA A 1 72 ? -16.100 -1.767 15.525 1.00 91.25 72 ALA A CA 1
ATOM 592 C C . ALA A 1 72 ? -16.657 -1.782 14.090 1.00 91.25 72 ALA A C 1
ATOM 594 O O . ALA A 1 72 ? -16.170 -2.535 13.246 1.00 91.25 72 ALA A O 1
ATOM 595 N N . ARG A 1 73 ? -17.626 -0.910 13.770 1.00 91.25 73 ARG A N 1
ATOM 596 C CA . ARG A 1 73 ? -18.211 -0.820 12.420 1.00 91.25 73 ARG A CA 1
ATOM 597 C C . ARG A 1 73 ? -17.150 -0.481 11.373 1.00 91.25 73 ARG A C 1
ATOM 599 O O . ARG A 1 73 ? -17.067 -1.153 10.346 1.00 91.25 73 ARG A O 1
ATOM 606 N N . LYS A 1 74 ? -16.321 0.533 11.635 1.00 91.31 74 LYS A N 1
ATOM 607 C CA . LYS A 1 74 ? -15.240 0.943 10.728 1.00 91.31 74 LYS A CA 1
ATOM 608 C C . LYS A 1 74 ? -14.170 -0.141 10.601 1.00 91.31 74 LYS A C 1
ATOM 610 O O . LYS A 1 74 ? -13.710 -0.403 9.492 1.00 91.31 74 LYS A O 1
ATOM 615 N N . LEU A 1 75 ? -13.831 -0.822 11.696 1.00 92.88 75 LEU A N 1
ATOM 616 C CA . LEU A 1 75 ? -12.889 -1.941 11.672 1.00 92.88 75 LEU A CA 1
ATOM 617 C C . LEU A 1 75 ? -13.374 -3.076 10.749 1.00 92.88 75 LEU A C 1
ATOM 619 O O . LEU A 1 75 ? -12.634 -3.500 9.860 1.00 92.88 75 LEU A O 1
ATOM 623 N N . TYR A 1 76 ? -14.635 -3.508 10.880 1.00 88.81 76 TYR A N 1
ATOM 624 C CA . TYR A 1 76 ? -15.222 -4.535 10.008 1.00 88.81 76 TYR A CA 1
ATOM 625 C C . TYR A 1 76 ? -15.293 -4.105 8.538 1.00 88.81 76 TYR A C 1
ATOM 627 O O . TYR A 1 76 ? -15.056 -4.925 7.649 1.00 88.81 76 TYR A O 1
ATOM 635 N N . GLN A 1 77 ? -15.563 -2.826 8.260 1.00 88.31 77 GLN A N 1
ATOM 636 C CA . GLN A 1 77 ? -15.542 -2.302 6.891 1.00 88.31 77 GLN A CA 1
ATOM 637 C C . GLN A 1 77 ? -14.150 -2.414 6.259 1.00 88.31 77 GLN A C 1
ATOM 639 O O . GLN A 1 77 ? -14.041 -2.858 5.114 1.00 88.31 77 GLN A O 1
ATOM 644 N N . ILE A 1 78 ? -13.089 -2.065 6.995 1.00 88.81 78 ILE A N 1
ATOM 645 C CA . ILE A 1 78 ? -11.711 -2.163 6.491 1.00 88.81 78 ILE A CA 1
ATOM 646 C C . ILE A 1 78 ? -11.328 -3.632 6.258 1.00 88.81 78 ILE A C 1
ATOM 648 O O . ILE A 1 78 ? -10.790 -3.958 5.200 1.00 88.81 78 ILE A O 1
ATOM 652 N N . ILE A 1 79 ? -11.666 -4.537 7.188 1.00 87.69 79 ILE A N 1
ATOM 653 C CA . ILE A 1 79 ? -11.446 -5.988 7.029 1.00 87.69 79 ILE A CA 1
ATOM 654 C C . ILE A 1 79 ? -12.159 -6.511 5.773 1.00 87.69 79 ILE A C 1
ATOM 656 O O . ILE A 1 79 ? -11.561 -7.236 4.975 1.00 87.69 79 ILE A O 1
ATOM 660 N N . GLY A 1 80 ? -13.411 -6.097 5.552 1.00 85.31 80 GLY A N 1
ATOM 661 C CA . GLY A 1 80 ? -14.171 -6.425 4.347 1.00 85.31 80 GLY A CA 1
ATOM 662 C C . GLY A 1 80 ? -13.438 -5.992 3.077 1.00 85.31 80 GLY A C 1
ATOM 663 O O . GLY A 1 80 ? -13.110 -6.834 2.242 1.00 85.31 80 GLY A O 1
ATOM 664 N N . GLN A 1 81 ? -13.080 -4.708 2.986 1.00 83.06 81 GLN A N 1
ATOM 665 C CA . GLN A 1 81 ? -12.376 -4.137 1.831 1.00 83.06 81 GLN A CA 1
ATOM 666 C C . GLN A 1 81 ? -11.029 -4.814 1.541 1.00 83.06 81 GLN A C 1
ATOM 668 O O . GLN A 1 81 ? -10.666 -4.986 0.378 1.00 83.06 81 GLN A O 1
ATOM 673 N N . VAL A 1 82 ? -10.271 -5.177 2.577 1.00 83.56 82 VAL A N 1
ATOM 674 C CA . VAL A 1 82 ? -8.979 -5.867 2.442 1.00 83.56 82 VAL A CA 1
ATOM 675 C C . VAL A 1 82 ? -9.160 -7.315 1.988 1.00 83.56 82 VAL A C 1
ATOM 677 O O . VAL A 1 82 ? -8.394 -7.793 1.157 1.00 83.56 82 VAL A O 1
ATOM 680 N N . SER A 1 83 ? -10.186 -8.007 2.490 1.00 80.88 83 SER A N 1
ATOM 681 C CA . SER A 1 83 ? -10.456 -9.412 2.156 1.00 80.88 83 SER A CA 1
ATOM 682 C C . SER A 1 83 ? -10.995 -9.631 0.736 1.00 80.88 83 SER A C 1
ATOM 684 O O . SER A 1 83 ? -11.298 -10.762 0.364 1.00 80.88 83 SER A O 1
ATOM 686 N N . GLY A 1 84 ? -11.163 -8.564 -0.056 1.00 69.75 84 GLY A N 1
ATOM 687 C CA . GLY A 1 84 ? -11.753 -8.632 -1.396 1.00 69.75 84 GLY A CA 1
ATOM 688 C C . GLY A 1 84 ? -13.244 -8.973 -1.387 1.00 69.75 84 GLY A C 1
ATOM 689 O O . GLY A 1 84 ? -13.870 -9.032 -2.446 1.00 69.75 84 GLY A O 1
ATOM 690 N N . LYS A 1 85 ? -13.838 -9.152 -0.203 1.00 67.50 85 LYS A N 1
ATOM 691 C CA . LYS A 1 85 ? -15.280 -9.238 -0.047 1.00 67.50 85 LYS A CA 1
ATOM 692 C C . LYS A 1 85 ? -15.830 -7.845 -0.358 1.00 67.50 85 LYS A C 1
ATOM 694 O O . LYS A 1 85 ? -15.363 -6.865 0.232 1.00 67.50 85 LYS A O 1
ATOM 699 N N . PRO A 1 86 ? -16.811 -7.705 -1.271 1.00 55.75 86 PRO A N 1
ATOM 700 C CA . PRO A 1 86 ? -17.615 -6.498 -1.251 1.00 55.75 86 PRO A CA 1
ATOM 701 C C . PRO A 1 86 ? -18.082 -6.329 0.197 1.00 55.75 86 PRO A C 1
ATOM 703 O O . PRO A 1 86 ? -18.386 -7.344 0.835 1.00 55.75 86 PRO A O 1
ATOM 706 N N . PRO A 1 87 ? -18.124 -5.107 0.749 1.00 53.34 87 PRO A N 1
ATOM 707 C CA . PRO A 1 87 ? -18.944 -4.905 1.919 1.00 53.34 87 PRO A CA 1
ATOM 708 C C . PRO A 1 87 ? -20.347 -5.260 1.436 1.00 53.34 87 PRO A C 1
ATOM 710 O O . PRO A 1 87 ? -20.989 -4.451 0.770 1.00 53.34 87 PRO A O 1
ATOM 713 N N . THR A 1 88 ? -20.766 -6.514 1.645 1.00 50.12 88 THR A N 1
ATOM 714 C CA . THR A 1 88 ? -22.168 -6.908 1.668 1.00 50.12 88 THR A CA 1
ATOM 715 C C . THR A 1 88 ? -22.768 -5.848 2.534 1.00 50.12 88 THR A C 1
ATOM 717 O O . THR A 1 88 ? -22.347 -5.788 3.694 1.00 50.12 88 THR A O 1
ATOM 720 N N . LEU A 1 89 ? -23.521 -4.943 1.884 1.00 48.88 89 LEU A N 1
ATOM 721 C CA . LEU A 1 89 ? -24.231 -3.802 2.445 1.00 48.88 89 LEU A CA 1
ATOM 722 C C . LEU A 1 89 ? -24.170 -3.948 3.949 1.00 48.88 89 LEU A C 1
ATOM 724 O O . LEU A 1 89 ? -24.861 -4.811 4.476 1.00 48.88 89 LEU A O 1
ATOM 728 N N . CYS A 1 90 ? -23.188 -3.306 4.598 1.00 43.56 90 CYS A N 1
ATOM 729 C CA . CYS A 1 90 ? -23.098 -3.379 6.048 1.00 43.56 90 CYS A CA 1
ATOM 730 C C . CYS A 1 90 ? -24.362 -2.664 6.448 1.00 43.56 90 CYS A C 1
ATOM 732 O O . CYS A 1 90 ? -24.380 -1.430 6.334 1.00 43.56 90 CYS A O 1
ATOM 734 N N . ASP A 1 91 ? -25.408 -3.475 6.660 1.00 44.41 91 ASP A N 1
ATOM 735 C CA . ASP A 1 91 ? -26.786 -3.069 6.507 1.00 44.41 91 ASP A CA 1
ATOM 736 C C . ASP A 1 91 ? -26.864 -1.762 7.249 1.00 44.41 91 ASP A C 1
ATOM 738 O O . ASP A 1 91 ? -26.382 -1.637 8.383 1.00 44.41 91 ASP A O 1
ATOM 742 N N . SER A 1 92 ? -27.319 -0.730 6.536 1.00 51.78 92 SER A N 1
ATOM 743 C CA . SER A 1 92 ? -27.870 0.423 7.219 1.00 51.78 92 SER A CA 1
ATOM 744 C C . SER A 1 92 ? -28.697 -0.199 8.328 1.00 51.78 92 SER A C 1
ATOM 746 O O . SER A 1 92 ? -29.613 -0.965 8.031 1.00 51.78 92 SER A O 1
ATOM 748 N N . VAL A 1 93 ? -28.261 -0.010 9.576 1.00 51.03 93 VAL A N 1
ATOM 749 C CA . VAL A 1 93 ? -29.071 -0.341 10.734 1.00 51.03 93 VAL A CA 1
ATOM 750 C C . VAL A 1 93 ? -30.248 0.588 10.547 1.00 51.03 93 VAL A C 1
ATOM 752 O O . VAL A 1 93 ? -30.181 1.770 10.868 1.00 51.03 93 VAL A O 1
ATOM 755 N N . ARG A 1 94 ? -31.237 0.102 9.806 1.00 57.75 94 ARG A N 1
ATOM 756 C CA . ARG A 1 94 ? -32.529 0.724 9.729 1.00 57.75 94 ARG A CA 1
ATOM 757 C C . ARG A 1 94 ? -33.074 0.470 11.114 1.00 57.75 94 ARG A C 1
ATOM 759 O O . ARG A 1 94 ? -33.040 -0.669 11.591 1.00 57.75 94 ARG A O 1
ATOM 766 N N . ASP A 1 95 ? -33.518 1.538 11.757 1.00 46.84 95 ASP A N 1
ATOM 767 C CA . ASP A 1 95 ? -34.481 1.388 12.829 1.00 46.84 95 ASP A CA 1
ATOM 768 C C . ASP A 1 95 ? -35.563 0.392 12.373 1.00 46.84 95 ASP A C 1
ATOM 770 O O . ASP A 1 95 ? -35.870 0.295 11.176 1.00 46.84 95 ASP A O 1
ATOM 774 N N . VAL A 1 96 ? -36.121 -0.364 13.316 1.00 53.47 96 VAL A N 1
ATOM 775 C CA . VAL A 1 96 ? -37.136 -1.404 13.074 1.00 53.47 96 VAL A CA 1
ATOM 776 C C . VAL A 1 96 ? -38.313 -0.882 12.232 1.00 53.47 96 VAL A C 1
ATOM 778 O O . VAL A 1 96 ? -39.006 -1.670 11.592 1.00 53.47 96 VAL A O 1
ATOM 781 N N . ASN A 1 97 ? -38.488 0.440 12.146 1.00 58.81 97 ASN A N 1
ATOM 782 C CA . ASN A 1 97 ? -39.557 1.100 11.408 1.00 58.81 97 ASN A CA 1
ATOM 783 C C . ASN A 1 97 ? -39.183 1.607 10.000 1.00 58.81 97 ASN A C 1
ATOM 785 O O . ASN A 1 97 ? -40.030 2.176 9.318 1.00 58.81 97 ASN A O 1
ATOM 789 N N . GLY A 1 98 ? -37.955 1.398 9.514 1.00 46.97 98 GLY A N 1
ATOM 790 C CA . GLY A 1 98 ? -37.607 1.633 8.105 1.00 46.97 98 GLY A CA 1
ATOM 791 C C . GLY A 1 98 ? -37.643 3.091 7.619 1.00 46.97 98 GLY A C 1
ATOM 792 O O . GLY A 1 98 ? -37.573 3.311 6.408 1.00 46.97 98 GLY A O 1
ATOM 793 N N . VAL A 1 99 ? -37.711 4.075 8.517 1.00 55.09 99 VAL A N 1
ATOM 794 C CA . VAL A 1 99 ? -37.645 5.505 8.177 1.00 55.09 99 VAL A CA 1
ATOM 795 C C . VAL A 1 99 ? -36.202 6.001 8.348 1.00 55.09 99 VAL A C 1
ATOM 797 O O . VAL A 1 99 ? -35.573 5.684 9.356 1.00 55.09 99 VAL A O 1
ATOM 800 N N . PRO A 1 100 ? -35.626 6.735 7.377 1.00 42.78 100 PRO A N 1
ATOM 801 C CA . PRO A 1 100 ? -34.355 7.413 7.588 1.00 42.78 100 PRO A CA 1
ATOM 802 C C . PRO A 1 100 ? -34.564 8.600 8.535 1.00 42.78 100 PRO A C 1
ATOM 804 O O . PRO A 1 100 ? -35.342 9.499 8.220 1.00 42.78 100 PRO A O 1
ATOM 807 N N . ASP A 1 101 ? -33.854 8.617 9.664 1.00 44.59 101 ASP A N 1
ATOM 808 C CA . ASP A 1 101 ? -33.803 9.786 10.541 1.00 44.59 101 ASP A CA 1
ATOM 809 C C . ASP A 1 101 ? -33.175 10.958 9.779 1.00 44.59 101 ASP A C 1
ATOM 811 O O . ASP A 1 101 ? -31.967 11.017 9.543 1.00 44.59 101 ASP A O 1
ATOM 815 N N . THR A 1 102 ? -34.022 11.883 9.343 1.00 55.31 102 THR A N 1
ATOM 816 C CA . THR A 1 102 ? -33.622 13.217 8.911 1.00 55.31 102 THR A CA 1
ATOM 817 C C . THR A 1 102 ? -33.692 14.149 10.110 1.00 55.31 102 THR A C 1
ATOM 819 O O . THR A 1 102 ? -34.794 14.591 10.428 1.00 55.31 102 THR A O 1
ATOM 822 N N . LEU A 1 103 ? -32.546 14.456 10.727 1.00 50.88 103 LEU A N 1
ATOM 823 C CA . LEU A 1 103 ? -32.200 15.760 11.317 1.00 50.88 103 LEU A CA 1
ATOM 824 C C . LEU A 1 103 ? -30.674 15.922 11.340 1.00 50.88 103 LEU A C 1
ATOM 826 O O . LEU A 1 103 ? -29.993 15.046 11.916 1.00 50.88 103 LEU A O 1
#

Organism: Dibothriocephalus latus (NCBI:txid60516)

Radius of gyration: 20.93 Å; chains: 1; bounding box: 59×25×54 Å

Foldseek 3Di:
DDDDPPPPPDDPPLQDPVLVVLVVVLVVDDDPPDPVNVVSVVVNVVSVVVSVVVVVVVLVVQLVVCVVVVVVVSNVCSVCVVVVHDPPCPDPPQDPVNDDDDD

pLDDT: mean 75.76, std 19.12, range [38.66, 96.88]

Sequence (103 aa):
MGQLGFTQWRRNDWISGRTLQLSAETARGRSRHDASFRQLRKLIPKSVRDDQQKYWYERATSMEQASNVGNARKLYQIIGQVSGKPPTLCDSVRDVNGVPDTL

Secondary structure (DSSP, 8-state):
------------TTS-HHHHHHHHHHHH---TT-HHHHHHHHHHHHHHHHHHHHHHHHHHHHHHHHHHTT-HHHHHHHHHHHTT-----------TT------